Protein AF-A0A5P1EZ56-F1 (afdb_monomer)

Structure (mmCIF, N/CA/C/O backbone):
data_AF-A0A5P1EZ56-F1
#
_entry.id   AF-A0A5P1EZ56-F1
#
loop_
_atom_site.group_PDB
_atom_site.id
_atom_site.type_symbol
_atom_site.label_atom_id
_atom_site.label_alt_id
_atom_site.label_comp_id
_atom_site.label_asym_id
_atom_site.label_entity_id
_atom_site.label_seq_id
_atom_site.pdbx_PDB_ins_code
_atom_site.Cartn_x
_atom_site.Cartn_y
_atom_site.Cartn_z
_atom_site.occupancy
_atom_site.B_iso_or_equiv
_atom_site.auth_seq_id
_atom_site.auth_comp_id
_atom_site.auth_asym_id
_atom_site.auth_atom_id
_atom_site.pdbx_PDB_model_num
ATOM 1 N N . MET A 1 1 ? 15.281 -6.546 -16.137 1.00 61.88 1 MET A N 1
ATOM 2 C CA . MET A 1 1 ? 14.677 -5.210 -15.957 1.00 61.88 1 MET A CA 1
ATOM 3 C C . MET A 1 1 ? 15.746 -4.197 -16.321 1.00 61.88 1 MET A C 1
ATOM 5 O O . MET A 1 1 ? 16.873 -4.391 -15.889 1.00 61.88 1 MET A O 1
ATOM 9 N N . ASP A 1 2 ? 15.431 -3.229 -17.175 1.00 87.75 2 ASP A N 1
ATOM 10 C CA . ASP A 1 2 ? 16.384 -2.211 -17.635 1.00 87.75 2 ASP A CA 1
ATOM 11 C C . ASP A 1 2 ? 16.587 -1.111 -16.574 1.00 87.75 2 ASP A C 1
ATOM 13 O O . ASP A 1 2 ? 15.690 -0.876 -15.758 1.00 87.75 2 ASP A O 1
ATOM 17 N N . ALA A 1 3 ? 17.753 -0.459 -16.567 1.00 89.81 3 ALA A N 1
ATOM 18 C CA . ALA A 1 3 ? 18.124 0.535 -15.558 1.00 89.81 3 ALA A CA 1
ATOM 19 C C . ALA A 1 3 ? 17.221 1.779 -15.608 1.00 89.81 3 ALA A C 1
ATOM 21 O O . ALA A 1 3 ? 16.777 2.252 -14.561 1.00 89.81 3 ALA A O 1
ATOM 22 N N 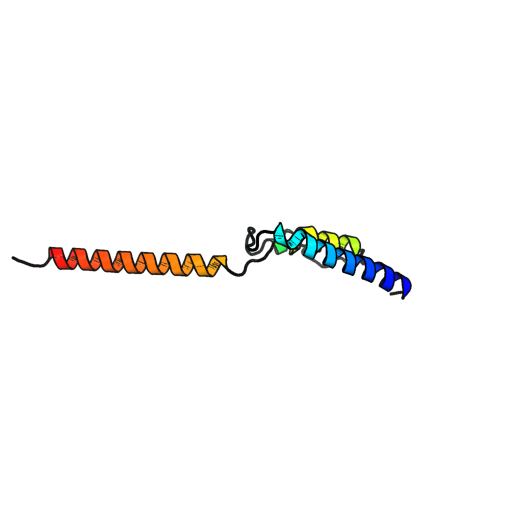. GLU A 1 4 ? 16.865 2.255 -16.805 1.00 91.31 4 GLU A N 1
ATOM 23 C CA . GLU A 1 4 ? 15.943 3.390 -16.954 1.00 91.31 4 GLU A CA 1
ATOM 24 C C . GLU A 1 4 ? 14.533 3.032 -16.477 1.00 91.31 4 GLU A C 1
ATOM 26 O O . GLU A 1 4 ? 13.921 3.779 -15.717 1.00 91.31 4 GLU A O 1
ATOM 31 N N . LYS A 1 5 ? 14.053 1.827 -16.807 1.00 87.06 5 LYS A N 1
ATOM 32 C CA . LYS A 1 5 ? 12.741 1.346 -16.349 1.00 87.06 5 LYS A CA 1
ATOM 33 C C . LYS A 1 5 ? 12.678 1.181 -14.829 1.00 87.06 5 LYS A C 1
ATOM 35 O O . LYS A 1 5 ? 11.638 1.419 -14.221 1.00 87.06 5 LYS A O 1
ATOM 40 N N . LEU A 1 6 ? 13.786 0.786 -14.198 1.00 89.19 6 LEU A N 1
ATOM 41 C CA . LEU A 1 6 ? 13.899 0.769 -12.740 1.00 89.19 6 LEU A CA 1
ATOM 42 C C . LEU A 1 6 ? 13.835 2.187 -12.170 1.00 89.19 6 LEU A C 1
ATOM 44 O O . LEU A 1 6 ? 13.129 2.401 -11.188 1.00 89.19 6 LEU A O 1
ATOM 48 N N . ARG A 1 7 ? 14.529 3.148 -12.787 1.00 92.12 7 ARG A N 1
ATOM 49 C CA . ARG A 1 7 ? 14.539 4.548 -12.349 1.00 92.12 7 ARG A CA 1
ATOM 50 C C . ARG A 1 7 ? 13.142 5.165 -12.405 1.00 92.12 7 ARG A C 1
ATOM 52 O O . ARG A 1 7 ? 12.690 5.724 -11.411 1.00 92.12 7 ARG A O 1
ATOM 59 N N . GLU A 1 8 ? 12.426 4.986 -13.512 1.00 91.38 8 GLU A N 1
ATOM 60 C CA . GLU A 1 8 ? 11.032 5.432 -13.661 1.00 91.38 8 GLU A CA 1
ATOM 61 C C . GLU A 1 8 ? 10.112 4.823 -12.593 1.00 91.38 8 GLU A C 1
ATOM 63 O O . GLU A 1 8 ? 9.339 5.526 -11.941 1.00 91.38 8 GLU A O 1
ATOM 68 N N . ASN A 1 9 ? 10.223 3.513 -12.378 1.00 91.12 9 ASN A N 1
ATOM 69 C CA . ASN A 1 9 ? 9.436 2.792 -11.384 1.00 91.12 9 ASN A CA 1
ATOM 70 C C . ASN A 1 9 ? 9.752 3.229 -9.945 1.00 91.12 9 ASN A C 1
ATOM 72 O O . ASN A 1 9 ? 8.847 3.338 -9.118 1.00 91.12 9 ASN A O 1
ATOM 76 N N . ALA A 1 10 ? 11.022 3.502 -9.646 1.00 90.69 10 ALA A N 1
ATOM 77 C CA . ALA A 1 10 ? 11.455 3.981 -8.340 1.00 90.69 10 ALA A CA 1
ATOM 78 C C . ALA A 1 10 ? 10.901 5.378 -8.043 1.00 90.69 10 ALA A C 1
ATOM 80 O O . ALA A 1 10 ? 10.414 5.605 -6.939 1.00 90.69 10 ALA A O 1
ATOM 81 N N . HIS A 1 11 ? 10.900 6.284 -9.027 1.00 93.62 11 HIS A N 1
ATOM 82 C CA . HIS A 1 11 ? 10.274 7.600 -8.876 1.00 93.62 11 HIS A CA 1
ATOM 83 C C . HIS A 1 11 ? 8.786 7.475 -8.531 1.00 93.62 11 HIS A C 1
ATOM 85 O O . HIS A 1 11 ? 8.355 8.021 -7.519 1.00 93.62 11 HIS A O 1
ATOM 91 N N . LYS A 1 12 ? 8.034 6.645 -9.270 1.00 90.62 12 LYS A N 1
ATOM 92 C CA . LYS A 1 12 ? 6.612 6.384 -8.978 1.00 90.62 12 LYS A CA 1
ATOM 93 C C . LYS A 1 12 ? 6.380 5.825 -7.568 1.00 90.62 12 LYS A C 1
ATOM 95 O O . LYS A 1 12 ? 5.401 6.182 -6.920 1.00 90.62 12 LYS A O 1
ATOM 100 N N . MET A 1 13 ? 7.266 4.949 -7.091 1.00 90.81 13 MET A N 1
ATOM 101 C CA . MET A 1 13 ? 7.182 4.388 -5.739 1.00 90.81 13 MET A CA 1
ATOM 102 C C . MET A 1 13 ? 7.441 5.448 -4.661 1.00 90.81 13 MET A C 1
ATOM 104 O O . MET A 1 13 ? 6.740 5.489 -3.653 1.00 90.81 13 MET A O 1
ATOM 108 N N . VAL A 1 14 ? 8.437 6.314 -4.864 1.00 93.75 14 VAL A N 1
ATOM 109 C CA . VAL A 1 14 ? 8.747 7.400 -3.924 1.00 93.75 14 VAL A CA 1
ATOM 110 C C . VAL A 1 14 ? 7.598 8.405 -3.858 1.00 93.75 14 VAL A C 1
ATOM 112 O O . VAL A 1 14 ? 7.197 8.775 -2.754 1.00 93.75 14 VAL A O 1
ATOM 115 N N . ASP A 1 15 ? 7.024 8.779 -5.004 1.00 92.06 15 ASP A N 1
ATOM 116 C CA . ASP A 1 15 ? 5.859 9.670 -5.069 1.00 92.06 15 ASP A CA 1
ATOM 117 C C . ASP A 1 15 ? 4.662 9.068 -4.317 1.00 92.06 15 ASP A C 1
ATOM 119 O O . ASP A 1 15 ? 4.036 9.732 -3.493 1.00 92.06 15 ASP A O 1
ATOM 123 N N . PHE A 1 16 ? 4.407 7.770 -4.509 1.00 90.56 16 PHE A N 1
ATOM 124 C CA . PHE A 1 16 ? 3.360 7.047 -3.789 1.00 90.56 16 PHE A CA 1
ATOM 125 C C . PHE A 1 16 ? 3.550 7.084 -2.264 1.00 90.56 16 PHE A C 1
ATOM 127 O O . PHE A 1 16 ? 2.595 7.331 -1.524 1.00 90.56 16 PHE A O 1
ATOM 134 N N . ILE A 1 17 ? 4.776 6.868 -1.781 1.00 89.69 17 ILE A N 1
ATOM 135 C CA . ILE A 1 17 ? 5.087 6.926 -0.348 1.00 89.69 17 ILE A CA 1
ATOM 136 C C . ILE A 1 17 ? 4.870 8.347 0.187 1.00 89.69 17 ILE A C 1
ATOM 138 O O . ILE A 1 17 ? 4.265 8.518 1.247 1.00 89.69 17 ILE A O 1
ATOM 142 N N . ALA A 1 18 ? 5.329 9.368 -0.541 1.00 92.69 18 ALA A N 1
ATOM 143 C CA . ALA A 1 18 ? 5.150 10.764 -0.152 1.00 92.69 18 ALA A CA 1
ATOM 144 C C . ALA A 1 18 ? 3.660 11.143 -0.046 1.00 92.69 18 ALA A C 1
ATOM 146 O O . ALA A 1 18 ? 3.244 11.742 0.950 1.00 92.69 18 ALA A O 1
ATOM 147 N N . ASP A 1 19 ? 2.845 10.733 -1.020 1.00 89.19 19 ASP A N 1
ATOM 148 C CA . ASP A 1 19 ? 1.398 10.965 -1.023 1.00 89.19 19 ASP A CA 1
ATOM 149 C C . ASP A 1 19 ? 0.681 10.221 0.113 1.00 89.19 19 ASP A C 1
ATOM 151 O O . ASP A 1 19 ? -0.231 10.770 0.745 1.00 89.19 19 ASP A O 1
ATOM 155 N N . TYR A 1 20 ? 1.115 8.998 0.430 1.00 85.94 20 TYR A N 1
ATOM 156 C CA . TYR A 1 20 ? 0.604 8.246 1.576 1.00 85.94 20 TYR A CA 1
ATOM 157 C C . TYR A 1 20 ? 0.868 8.983 2.895 1.00 85.94 20 TYR A C 1
ATOM 159 O O . TYR A 1 20 ? -0.058 9.186 3.677 1.00 85.94 20 TYR A O 1
ATOM 167 N N . TYR A 1 21 ? 2.094 9.469 3.122 1.00 86.75 21 TYR A N 1
ATOM 168 C CA . TYR A 1 21 ? 2.413 10.248 4.325 1.00 86.75 21 TYR A CA 1
ATOM 169 C C . TYR A 1 21 ? 1.635 11.563 4.403 1.00 86.75 21 TYR A C 1
ATOM 171 O O . TYR A 1 21 ? 1.211 11.960 5.486 1.00 86.75 21 TYR A O 1
ATOM 179 N N . LYS A 1 22 ? 1.397 12.222 3.265 1.00 88.00 22 LYS A N 1
ATOM 180 C CA . LYS A 1 22 ? 0.611 13.461 3.207 1.00 88.00 22 LYS A CA 1
ATOM 181 C C . LYS A 1 22 ? -0.862 13.247 3.567 1.00 88.00 22 LYS A C 1
ATOM 183 O O . LYS A 1 22 ? -1.483 14.127 4.153 1.00 88.00 22 LYS A O 1
ATOM 188 N N . SER A 1 23 ? -1.423 12.096 3.206 1.00 81.75 23 SER A N 1
ATOM 189 C CA . SER A 1 23 ? -2.824 11.742 3.470 1.00 81.75 23 SER A CA 1
ATOM 190 C C . SER A 1 23 ? -3.013 10.911 4.743 1.00 81.75 23 SER A C 1
ATOM 192 O O . SER A 1 23 ? -4.145 10.576 5.089 1.00 81.75 23 SER A O 1
ATOM 194 N N . LEU A 1 24 ? -1.938 10.637 5.487 1.00 80.19 24 LEU A N 1
ATOM 195 C CA . LEU A 1 24 ? -1.933 9.749 6.649 1.00 80.19 24 LEU A CA 1
ATOM 196 C C . LEU A 1 24 ? -2.908 10.192 7.751 1.00 80.19 24 LEU A C 1
ATOM 198 O O . LEU A 1 24 ? -3.538 9.353 8.383 1.00 80.19 24 LEU A O 1
ATOM 202 N N . GLU A 1 25 ? -3.087 11.503 7.933 1.00 76.25 25 GLU A N 1
ATOM 203 C CA . GLU A 1 25 ? -4.022 12.074 8.916 1.00 76.25 25 GLU A CA 1
ATOM 204 C C . GLU A 1 25 ? -5.501 11.877 8.549 1.00 76.25 25 GLU A C 1
ATOM 206 O O . GLU A 1 25 ? -6.364 11.892 9.426 1.00 76.25 25 GLU A O 1
ATOM 211 N N . SER A 1 26 ? -5.809 11.694 7.261 1.00 79.19 26 SER A N 1
ATOM 212 C CA . SER A 1 26 ? -7.182 11.467 6.792 1.00 79.19 26 SER A CA 1
ATOM 213 C C . SER A 1 26 ? -7.645 10.022 6.953 1.00 79.19 26 SER A C 1
ATOM 215 O O . SER A 1 26 ? -8.850 9.761 6.959 1.00 79.19 26 SER A O 1
ATOM 217 N N . TYR A 1 27 ? -6.708 9.081 7.096 1.00 74.06 27 TYR A N 1
ATOM 218 C CA . TYR A 1 27 ? -7.051 7.680 7.274 1.00 74.06 27 TYR A CA 1
ATOM 219 C C . TYR A 1 27 ? -7.401 7.402 8.734 1.00 74.06 27 TYR A C 1
ATOM 221 O O . TYR A 1 27 ? -6.703 7.851 9.6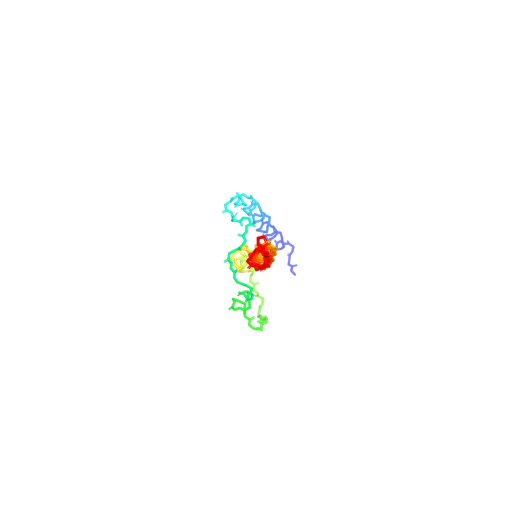49 1.00 74.06 27 TYR A O 1
ATOM 229 N N . PRO A 1 28 ? -8.476 6.639 8.992 1.00 71.44 28 PRO A N 1
ATOM 230 C CA . PRO A 1 28 ? -8.768 6.218 10.343 1.00 71.44 28 PRO A CA 1
ATOM 231 C C . PRO A 1 28 ? -7.611 5.342 10.832 1.00 71.44 28 PRO A C 1
ATOM 233 O O . PRO A 1 28 ? -7.251 4.349 10.207 1.00 71.44 28 PRO A O 1
ATOM 236 N N . VAL A 1 29 ? -7.052 5.688 11.992 1.00 69.75 29 VAL A N 1
ATOM 237 C CA . VAL A 1 29 ? -5.991 4.898 12.648 1.00 69.75 29 VAL A CA 1
ATOM 238 C C . VAL A 1 29 ? -6.447 3.449 12.896 1.00 69.75 29 VAL A C 1
ATOM 240 O O . VAL A 1 29 ? -5.636 2.531 12.999 1.00 69.75 29 VAL A O 1
ATOM 243 N N . LEU A 1 30 ? -7.766 3.247 12.992 1.00 61.00 30 LEU A N 1
ATOM 244 C CA . LEU A 1 30 ? -8.421 1.959 13.171 1.00 61.00 30 LEU A CA 1
ATOM 245 C C . LEU A 1 30 ? -9.084 1.527 11.866 1.00 61.00 30 LEU A C 1
ATOM 247 O O . LEU A 1 30 ? -9.915 2.251 11.318 1.00 61.00 30 LEU A O 1
ATOM 251 N N . SER A 1 31 ? -8.788 0.315 11.418 1.00 63.47 31 SER A N 1
ATOM 252 C CA . SER A 1 31 ? -9.468 -0.254 10.261 1.00 63.47 31 SER A CA 1
ATOM 253 C C . SER A 1 31 ? -10.882 -0.748 10.545 1.00 63.47 31 SER A C 1
ATOM 255 O O . SER A 1 31 ? -11.214 -1.127 11.671 1.00 63.47 31 SER A O 1
A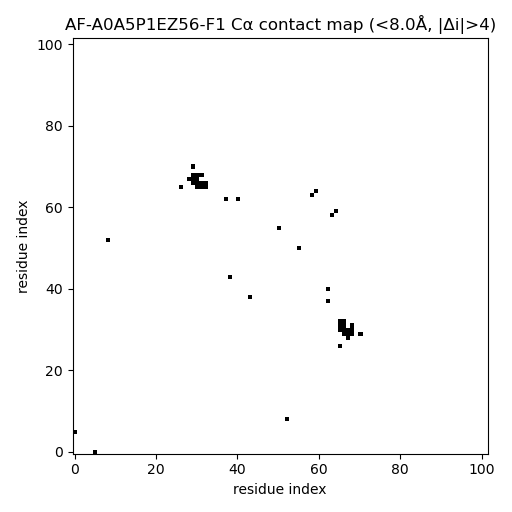TOM 257 N N . GLN A 1 32 ? -11.711 -0.727 9.497 1.00 67.69 32 GLN A N 1
ATOM 258 C CA . GLN A 1 32 ? -13.164 -0.889 9.544 1.00 67.69 32 GLN A CA 1
ATOM 259 C C . GLN A 1 32 ? -13.735 -2.095 8.773 1.00 67.69 32 GLN A C 1
ATOM 261 O O . GLN A 1 32 ? -14.948 -2.295 8.768 1.00 67.69 32 GLN A O 1
ATOM 266 N N . VAL A 1 33 ? -12.924 -2.900 8.103 1.00 68.81 33 VAL A N 1
ATOM 267 C CA . VAL A 1 33 ? -13.354 -4.054 7.278 1.00 68.81 33 VAL A CA 1
ATOM 268 C C . VAL A 1 33 ? -13.295 -5.390 8.059 1.00 68.81 33 VAL A C 1
ATOM 270 O O . VAL A 1 33 ? -13.134 -5.427 9.280 1.00 68.81 33 VAL A O 1
ATOM 273 N N . LYS A 1 34 ? -13.591 -6.521 7.409 1.00 70.75 34 LYS A N 1
ATOM 274 C CA . LYS A 1 34 ? -13.778 -7.822 8.076 1.00 70.75 34 LYS A CA 1
ATOM 275 C C . LYS A 1 34 ? -12.566 -8.745 7.908 1.00 70.75 34 LYS A C 1
ATOM 277 O O . LYS A 1 34 ? -11.960 -8.756 6.839 1.00 70.75 34 LYS A O 1
ATOM 282 N N . PRO A 1 35 ? -12.252 -9.604 8.896 1.00 73.50 35 PRO A N 1
ATOM 283 C CA . PRO A 1 35 ? -11.258 -10.660 8.720 1.00 73.50 35 PRO A CA 1
ATOM 284 C C . PRO A 1 35 ? -11.580 -11.524 7.493 1.00 73.50 35 PRO A C 1
ATOM 286 O O . PRO A 1 35 ? -12.699 -12.015 7.363 1.00 73.50 35 PRO A O 1
ATOM 289 N N . GLY A 1 36 ? -10.600 -11.708 6.606 1.00 77.31 36 GLY A N 1
ATOM 290 C CA . GLY A 1 36 ? -10.758 -12.489 5.374 1.00 77.31 36 GLY A CA 1
ATOM 291 C C . GLY A 1 36 ? -11.157 -11.692 4.127 1.00 77.31 36 GLY A C 1
ATOM 292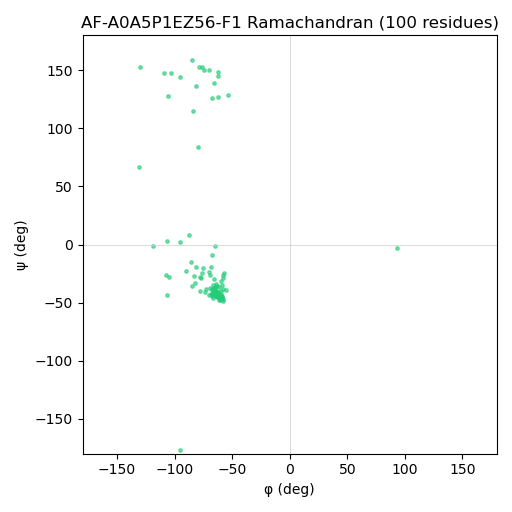 O O . GLY A 1 36 ? -11.172 -12.282 3.052 1.00 77.31 36 GLY A O 1
ATOM 293 N N . TYR A 1 37 ? -11.395 -10.379 4.227 1.00 80.94 37 TYR A N 1
ATOM 294 C CA . TYR A 1 37 ? -11.809 -9.543 3.088 1.00 80.94 37 TYR A CA 1
ATOM 295 C C . TYR A 1 37 ? -10.853 -9.605 1.879 1.00 80.94 37 TYR A C 1
ATOM 297 O O . TYR A 1 37 ? -11.306 -9.683 0.741 1.00 80.94 37 TYR A O 1
ATOM 305 N N . LEU A 1 38 ? -9.531 -9.643 2.108 1.00 82.31 38 LEU A N 1
ATOM 306 C CA . LEU A 1 38 ? -8.543 -9.727 1.023 1.00 82.31 38 LEU A CA 1
ATOM 307 C C . LEU A 1 38 ? -8.716 -10.982 0.175 1.00 82.31 38 LEU A C 1
ATOM 309 O O . LEU A 1 38 ? -8.436 -10.957 -1.016 1.00 82.31 38 LEU A O 1
ATOM 313 N N . ARG A 1 39 ? -9.184 -12.083 0.772 1.00 82.50 39 ARG A N 1
ATOM 314 C CA . ARG A 1 39 ? -9.353 -13.354 0.063 1.00 82.50 39 ARG A CA 1
ATOM 315 C C . ARG A 1 39 ? -10.487 -13.301 -0.960 1.00 82.50 39 ARG A C 1
ATOM 317 O O . ARG A 1 39 ? -10.453 -14.063 -1.916 1.00 82.50 39 ARG A O 1
ATOM 324 N N . GLU A 1 40 ? -11.472 -12.434 -0.746 1.00 81.31 40 GLU A N 1
ATOM 325 C CA . GLU A 1 40 ? -12.570 -12.201 -1.689 1.00 81.31 40 GLU A CA 1
ATOM 326 C C . GLU A 1 40 ? -12.168 -11.215 -2.800 1.00 81.31 40 GLU A C 1
ATOM 328 O O . GLU A 1 40 ? -12.706 -11.281 -3.900 1.00 81.31 40 GLU A O 1
ATOM 333 N N . LEU A 1 41 ? -11.213 -10.317 -2.523 1.00 82.44 41 LEU A N 1
ATOM 334 C CA . LEU A 1 41 ? -10.751 -9.275 -3.452 1.00 82.44 41 LEU A CA 1
ATOM 335 C C . LEU A 1 41 ? -9.578 -9.703 -4.344 1.00 82.44 41 LEU A C 1
ATOM 337 O O . LEU A 1 41 ? -9.337 -9.084 -5.383 1.00 82.44 41 LEU A O 1
ATOM 341 N N . LEU A 1 42 ? -8.810 -10.705 -3.918 1.00 84.31 42 LEU A N 1
ATOM 342 C CA . LEU A 1 42 ? -7.660 -11.215 -4.655 1.00 84.31 42 LEU A CA 1
ATOM 343 C C . LEU A 1 42 ? -8.049 -12.427 -5.513 1.00 84.31 42 LEU A C 1
ATOM 345 O O . LEU A 1 42 ? -8.856 -13.254 -5.081 1.00 84.31 42 LEU A O 1
ATOM 349 N N . PRO A 1 43 ? -7.455 -12.572 -6.711 1.00 84.75 43 PRO A N 1
ATOM 350 C CA . PRO A 1 43 ? -7.664 -13.752 -7.537 1.00 84.75 43 PRO A CA 1
ATOM 351 C C . PRO A 1 43 ? -7.168 -15.019 -6.822 1.00 84.75 43 PRO A C 1
ATOM 353 O O . PRO A 1 43 ? -6.208 -15.000 -6.052 1.00 84.75 43 PRO A O 1
ATOM 356 N N . HIS A 1 44 ? -7.829 -16.150 -7.086 1.00 82.69 44 HIS A N 1
ATOM 357 C CA . HIS A 1 44 ? -7.500 -17.436 -6.457 1.00 82.69 44 HIS A CA 1
ATOM 358 C C . HIS A 1 44 ? -6.152 -18.022 -6.900 1.00 82.69 44 HIS A C 1
ATOM 360 O O . HIS A 1 44 ? -5.603 -18.879 -6.207 1.00 82.69 44 HIS A O 1
ATOM 366 N N . SER A 1 45 ? -5.629 -17.570 -8.035 1.00 85.81 45 SER A N 1
ATOM 367 C CA . SER A 1 45 ? -4.341 -17.968 -8.592 1.00 85.81 45 SER A CA 1
ATOM 368 C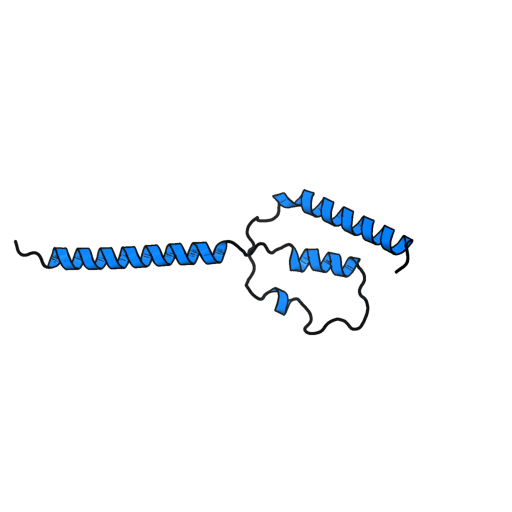 C . SER A 1 45 ? -3.528 -16.732 -8.956 1.00 85.81 45 SER A C 1
ATOM 370 O O . SER A 1 45 ? -4.087 -15.678 -9.260 1.00 85.81 45 SER A O 1
ATOM 372 N N . ALA A 1 46 ? -2.203 -16.871 -8.930 1.00 85.19 46 ALA A N 1
A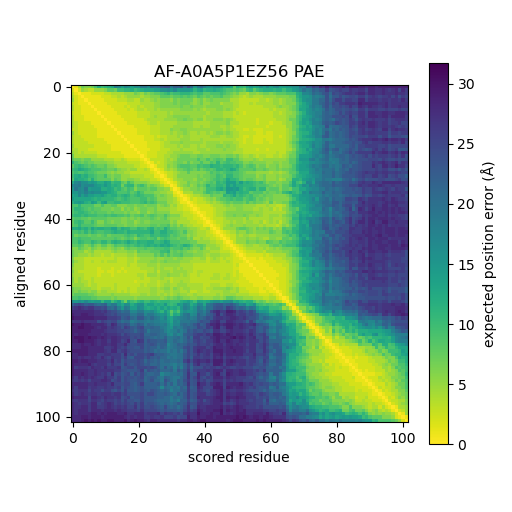TOM 373 C CA . ALA A 1 46 ? -1.315 -15.833 -9.431 1.00 85.19 46 ALA A CA 1
ATOM 374 C C . ALA A 1 46 ? -1.556 -15.611 -10.939 1.00 85.19 46 ALA A C 1
ATOM 376 O O . ALA A 1 46 ? -1.862 -16.579 -11.642 1.00 85.19 46 ALA A O 1
ATOM 377 N N . PRO A 1 47 ? -1.438 -14.370 -11.434 1.00 85.88 47 PRO A N 1
ATOM 378 C CA . PRO A 1 47 ? -1.531 -14.092 -12.860 1.00 85.88 47 PRO A CA 1
ATOM 379 C C . PRO A 1 47 ? -0.360 -14.733 -13.619 1.00 85.88 47 PRO A C 1
ATOM 381 O O . PRO A 1 47 ? 0.785 -14.696 -13.168 1.00 85.88 47 PRO A O 1
ATOM 384 N N . ASP A 1 48 ? -0.649 -15.305 -14.791 1.00 85.12 48 ASP A N 1
ATOM 385 C CA . ASP A 1 48 ? 0.356 -15.943 -15.659 1.00 85.12 48 ASP A CA 1
ATOM 386 C C . ASP A 1 48 ? 1.223 -14.924 -16.417 1.00 85.12 48 ASP A C 1
ATOM 388 O O . ASP A 1 48 ? 2.312 -15.242 -16.900 1.00 85.12 48 ASP A O 1
ATOM 392 N N . LEU A 1 49 ? 0.728 -13.690 -16.544 1.00 85.69 49 LEU A N 1
ATOM 393 C CA . LEU A 1 49 ? 1.385 -12.599 -17.253 1.00 85.69 49 LEU A CA 1
ATOM 394 C C . LEU A 1 49 ? 1.889 -11.535 -16.273 1.00 85.69 49 LEU A C 1
ATOM 396 O O . LEU A 1 49 ? 1.255 -11.288 -15.247 1.00 85.69 49 LEU A O 1
ATOM 400 N N . PRO A 1 50 ? 3.011 -10.871 -16.595 1.00 83.19 50 PRO A N 1
ATOM 401 C CA . PRO A 1 50 ? 3.513 -9.776 -15.785 1.00 83.19 50 PRO A CA 1
ATOM 402 C C . PRO A 1 50 ? 2.568 -8.571 -15.864 1.00 83.19 50 PRO A C 1
ATOM 404 O O . PRO A 1 50 ? 2.279 -8.066 -16.949 1.00 83.19 50 PRO A O 1
ATOM 407 N N . GLU A 1 51 ? 2.141 -8.089 -14.703 1.00 84.19 51 GLU A N 1
ATOM 408 C CA . GLU A 1 51 ? 1.35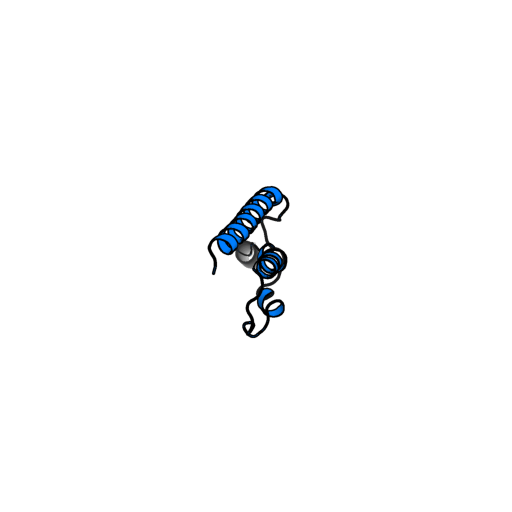8 -6.861 -14.562 1.00 84.19 51 GLU A CA 1
ATOM 409 C C . GLU A 1 51 ? 2.269 -5.629 -14.501 1.00 84.19 51 GLU A C 1
ATOM 411 O O . GLU A 1 51 ? 3.470 -5.717 -14.206 1.00 84.19 51 GLU A O 1
ATOM 416 N N . SER A 1 52 ? 1.714 -4.454 -14.808 1.00 87.69 52 SER A N 1
ATOM 417 C CA . SER A 1 52 ? 2.477 -3.219 -14.677 1.00 87.69 52 SER A CA 1
ATOM 418 C C . SER A 1 52 ? 2.620 -2.842 -13.200 1.00 87.69 52 SER A C 1
ATOM 420 O O . SER A 1 52 ? 1.743 -3.104 -12.380 1.00 87.69 52 SER A O 1
ATOM 422 N N . LEU A 1 53 ? 3.716 -2.163 -12.844 1.00 86.81 53 LEU A N 1
ATOM 423 C CA . LEU A 1 53 ? 3.889 -1.650 -11.478 1.00 86.81 53 LEU A CA 1
ATOM 424 C C . LEU A 1 53 ? 2.742 -0.710 -11.074 1.00 86.81 53 LEU A C 1
ATOM 426 O O . LEU A 1 53 ? 2.424 -0.591 -9.898 1.00 86.81 53 LEU A O 1
ATOM 430 N N . GLN A 1 54 ? 2.140 -0.031 -12.047 1.00 87.19 54 GLN A N 1
ATOM 431 C CA . GLN A 1 54 ? 1.081 0.935 -11.808 1.00 87.19 54 GLN A CA 1
ATOM 432 C C . GLN A 1 54 ? -0.203 0.241 -11.345 1.00 87.19 54 GLN A C 1
ATOM 434 O O . GLN A 1 54 ? -0.763 0.654 -10.334 1.00 87.19 54 GLN A O 1
ATOM 439 N N . ASP A 1 55 ? -0.564 -0.872 -11.987 1.00 88.62 55 ASP A N 1
ATOM 440 C CA . ASP A 1 55 ? -1.715 -1.697 -11.599 1.00 88.62 55 ASP A CA 1
ATOM 441 C C . ASP A 1 55 ? -1.526 -2.271 -10.185 1.00 88.62 55 ASP A C 1
ATOM 443 O O . ASP A 1 55 ? -2.434 -2.228 -9.358 1.00 88.62 55 ASP A O 1
ATOM 447 N N . VAL A 1 56 ? -0.305 -2.712 -9.859 1.00 88.44 56 VAL A N 1
ATOM 448 C CA . VAL A 1 56 ? 0.034 -3.209 -8.516 1.00 88.44 56 VAL A CA 1
ATOM 449 C C . VAL A 1 56 ? -0.074 -2.102 -7.461 1.00 88.44 56 VAL A C 1
ATOM 451 O O . VAL A 1 56 ? -0.604 -2.330 -6.375 1.00 88.44 56 VAL A O 1
ATOM 454 N N . LEU A 1 57 ? 0.415 -0.892 -7.752 1.00 88.62 57 LEU A N 1
ATOM 455 C CA . LEU A 1 57 ? 0.303 0.250 -6.837 1.00 88.62 57 LEU A CA 1
ATOM 456 C C . LEU A 1 57 ? -1.157 0.679 -6.631 1.00 88.62 57 LEU A C 1
ATOM 458 O O . LEU A 1 57 ? -1.533 1.051 -5.518 1.00 88.62 57 LEU A O 1
ATOM 462 N N . ASP A 1 58 ? -1.985 0.602 -7.671 1.00 87.44 58 ASP A N 1
ATOM 463 C CA . ASP A 1 58 ? -3.424 0.858 -7.578 1.00 87.44 58 ASP A CA 1
ATOM 464 C C . ASP A 1 58 ? -4.140 -0.188 -6.723 1.00 87.44 58 ASP A C 1
ATOM 466 O O . ASP A 1 58 ? -4.947 0.166 -5.858 1.00 87.44 58 ASP A O 1
ATOM 470 N N . ASP A 1 59 ? -3.770 -1.456 -6.865 1.00 87.50 59 ASP A N 1
ATOM 471 C CA . ASP A 1 59 ? -4.269 -2.530 -6.015 1.00 87.50 59 ASP A CA 1
ATOM 472 C C . ASP A 1 59 ? -3.873 -2.339 -4.546 1.00 87.50 59 ASP A C 1
ATOM 474 O O . ASP A 1 59 ? -4.705 -2.514 -3.653 1.00 87.50 59 ASP A O 1
ATOM 478 N N . ILE A 1 60 ? -2.639 -1.905 -4.270 1.00 86.19 60 ILE A N 1
ATOM 479 C CA . ILE A 1 60 ? -2.196 -1.567 -2.909 1.00 86.19 60 ILE A CA 1
ATOM 480 C C . ILE A 1 60 ? -3.059 -0.432 -2.340 1.00 86.19 60 ILE A C 1
ATOM 482 O O . ILE A 1 60 ? -3.541 -0.535 -1.206 1.00 86.19 60 ILE A O 1
ATOM 486 N N . ARG A 1 61 ? -3.306 0.623 -3.129 1.00 83.62 61 ARG A N 1
ATOM 487 C CA . ARG A 1 61 ? -4.148 1.761 -2.728 1.00 83.62 61 ARG A CA 1
ATOM 488 C C . ARG A 1 61 ? -5.565 1.349 -2.364 1.00 83.62 61 ARG A C 1
ATOM 490 O O . ARG A 1 61 ? -6.091 1.811 -1.357 1.00 83.62 61 ARG A O 1
ATOM 497 N N . GLN A 1 62 ? -6.180 0.505 -3.184 1.00 82.06 62 GLN A N 1
ATOM 498 C CA . GLN A 1 62 ? -7.591 0.161 -3.040 1.00 82.06 62 GLN A CA 1
ATOM 499 C C . GLN A 1 62 ? -7.831 -0.975 -2.042 1.00 82.06 62 GLN A C 1
ATOM 501 O O . GLN A 1 62 ? -8.841 -0.961 -1.339 1.00 82.06 62 GLN A O 1
ATOM 506 N N . LYS A 1 63 ? -6.926 -1.959 -1.982 1.00 81.56 63 LYS A N 1
ATOM 507 C CA . LYS A 1 63 ? -7.140 -3.214 -1.246 1.00 81.56 63 LYS A CA 1
ATOM 508 C C . LYS A 1 63 ? -6.362 -3.293 0.072 1.00 81.56 63 LYS A C 1
ATOM 510 O O . LYS A 1 63 ? -6.818 -3.995 0.965 1.00 81.56 63 LYS A O 1
ATOM 515 N N . ILE A 1 64 ? -5.209 -2.622 0.215 1.00 78.75 64 ILE A N 1
ATOM 516 C CA . ILE A 1 64 ? -4.305 -2.799 1.377 1.00 78.75 64 ILE A CA 1
ATOM 517 C C . ILE A 1 64 ? -4.336 -1.614 2.351 1.00 78.75 64 ILE A C 1
ATOM 519 O O . ILE A 1 64 ? -4.374 -1.816 3.563 1.00 78.75 64 ILE A O 1
ATOM 523 N N . ILE A 1 65 ? -4.324 -0.377 1.846 1.00 74.44 65 ILE A N 1
ATOM 524 C CA . ILE A 1 65 ? -4.336 0.835 2.688 1.00 74.44 65 ILE A CA 1
ATOM 525 C C . ILE A 1 65 ? -5.542 0.951 3.650 1.00 74.44 65 ILE A C 1
ATOM 527 O O . ILE A 1 65 ? -5.358 1.555 4.708 1.00 74.44 65 ILE A O 1
ATOM 531 N N . PRO A 1 66 ? -6.738 0.373 3.410 1.00 67.06 66 PRO A N 1
ATOM 532 C CA . PRO A 1 66 ? -7.849 0.532 4.354 1.00 67.06 66 PRO A CA 1
ATOM 533 C C . PRO A 1 66 ? -7.637 -0.095 5.761 1.00 67.06 66 PRO A C 1
ATOM 535 O O . PRO A 1 66 ? -8.529 0.012 6.609 1.00 67.06 66 PRO A O 1
ATOM 538 N N . ASP A 1 67 ? -6.500 -0.761 6.055 1.00 54.41 67 ASP A N 1
ATOM 539 C CA . ASP A 1 67 ? -6.506 -1.918 6.964 1.00 54.41 67 ASP A CA 1
ATOM 540 C C . ASP A 1 67 ? -5.482 -2.027 8.132 1.00 54.41 67 ASP A C 1
ATOM 542 O O . ASP A 1 67 ? -4.696 -2.964 8.223 1.00 54.41 67 ASP A O 1
ATOM 546 N N . GLY A 1 68 ? -5.568 -1.146 9.142 1.00 52.56 68 GLY A N 1
ATOM 547 C CA . GLY A 1 68 ? -5.095 -1.350 10.533 1.00 52.56 68 GLY A CA 1
ATOM 548 C C . GLY A 1 68 ? -6.013 -2.177 11.477 1.00 52.56 68 GLY A C 1
ATOM 549 O O . GLY A 1 68 ? -6.767 -1.620 12.277 1.00 52.56 68 GLY A O 1
ATOM 550 N N . TYR A 1 69 ? -5.930 -3.516 11.446 1.00 52.75 69 TYR A N 1
ATOM 551 C CA . TYR A 1 69 ? -6.791 -4.457 12.211 1.00 52.75 69 TYR A CA 1
ATOM 552 C C . TYR A 1 69 ? -6.383 -4.846 13.636 1.00 52.75 69 TYR A C 1
ATOM 554 O O . TYR A 1 69 ? -6.979 -5.759 14.208 1.00 52.75 69 TYR A O 1
ATOM 562 N N . PHE A 1 70 ? -5.373 -4.242 14.254 1.00 42.12 70 PHE A N 1
ATOM 563 C CA . PHE A 1 70 ? -4.763 -4.917 15.409 1.00 42.12 70 PHE A CA 1
ATOM 564 C C . PHE A 1 70 ? -5.446 -4.680 16.778 1.00 42.12 70 PHE A C 1
ATOM 566 O O . PHE A 1 70 ? -5.204 -5.439 17.710 1.00 42.12 70 PHE A O 1
ATOM 573 N N . CYS A 1 71 ? -6.337 -3.689 16.943 1.00 46.66 71 CYS A N 1
ATOM 574 C CA . CYS A 1 71 ? -6.766 -3.257 18.292 1.00 46.66 71 CYS A CA 1
ATOM 575 C C . CYS A 1 71 ? -8.204 -3.659 18.719 1.00 46.66 71 CYS A C 1
ATOM 577 O O . CYS A 1 71 ? -8.479 -3.835 19.908 1.00 46.66 71 CYS A O 1
ATOM 579 N N . TYR A 1 72 ? -9.144 -3.868 17.786 1.00 47.69 72 TYR A N 1
ATOM 580 C CA . TYR A 1 72 ? -10.576 -3.969 18.141 1.00 47.69 72 TYR A CA 1
ATOM 581 C C . TYR A 1 72 ? -11.023 -5.308 18.755 1.00 47.69 72 TYR A C 1
ATOM 583 O O . TYR A 1 72 ? -11.952 -5.341 19.571 1.00 47.69 72 TYR A O 1
ATOM 591 N N . LEU A 1 73 ? -10.367 -6.420 18.412 1.00 49.22 73 LEU A N 1
ATOM 592 C CA . LEU A 1 73 ? -10.766 -7.739 18.921 1.00 49.22 73 LEU A CA 1
ATOM 593 C C . LEU A 1 73 ? -10.342 -7.969 20.381 1.00 49.22 73 LEU A C 1
ATOM 595 O O . LEU A 1 73 ? -11.012 -8.712 21.094 1.00 49.22 73 LEU A O 1
ATOM 599 N N . PHE A 1 74 ? -9.307 -7.279 20.872 1.00 45.09 74 PHE A N 1
ATOM 600 C CA . PHE A 1 74 ? -8.877 -7.405 22.270 1.00 45.09 74 PHE A CA 1
ATOM 601 C C . PHE A 1 74 ? -9.712 -6.536 23.232 1.00 45.09 74 PHE A C 1
ATOM 603 O O . PHE A 1 74 ? -9.991 -6.932 24.369 1.00 45.09 74 PHE A O 1
ATOM 610 N N . TRP A 1 75 ? -10.186 -5.371 22.777 1.00 43.66 75 TRP A N 1
ATOM 611 C CA . TRP A 1 75 ? -10.936 -4.433 23.623 1.00 43.66 75 TRP A CA 1
ATOM 612 C C . TRP A 1 75 ? -12.363 -4.911 23.944 1.00 43.66 75 TRP A C 1
ATOM 614 O O . TRP A 1 75 ? -12.830 -4.800 25.078 1.00 43.66 75 TRP A O 1
ATOM 624 N N . THR A 1 76 ? -13.057 -5.530 22.983 1.00 53.69 76 THR A N 1
ATOM 625 C CA . THR A 1 76 ? -14.435 -6.013 23.210 1.00 53.69 76 THR A CA 1
ATOM 626 C C . THR A 1 76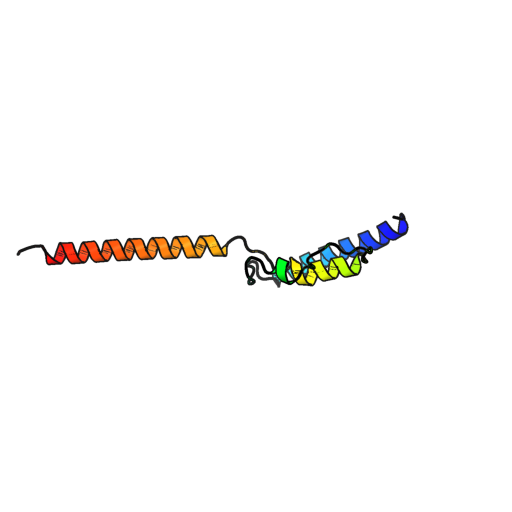 ? -14.499 -7.318 24.011 1.00 53.69 76 THR A C 1
ATOM 628 O O . THR A 1 76 ? -15.477 -7.547 24.731 1.00 53.69 76 THR A O 1
ATOM 631 N N . TRP A 1 77 ? -13.458 -8.157 23.940 1.00 50.50 77 TRP A N 1
ATOM 632 C CA . TRP A 1 77 ? -13.397 -9.423 24.678 1.00 50.50 77 TRP A CA 1
ATOM 633 C C . TRP A 1 77 ? -13.136 -9.202 26.174 1.00 50.50 77 TRP A C 1
ATOM 635 O O . TRP A 1 77 ? -13.809 -9.794 27.020 1.00 50.50 77 TRP A O 1
ATOM 645 N N . THR A 1 78 ? -12.245 -8.268 26.517 1.00 64.69 78 THR A N 1
ATOM 646 C CA . THR A 1 78 ? -11.964 -7.893 27.913 1.00 64.69 78 THR A CA 1
ATOM 647 C C . THR A 1 78 ? -13.146 -7.169 28.567 1.00 64.69 78 THR A C 1
ATOM 649 O O . THR A 1 78 ? -13.542 -7.521 29.681 1.00 64.69 78 THR A O 1
ATOM 652 N N . ALA A 1 79 ? -13.793 -6.236 27.859 1.00 67.25 79 ALA A N 1
ATOM 653 C CA . ALA A 1 79 ? -14.941 -5.496 28.388 1.00 67.25 79 ALA A CA 1
ATOM 654 C C . ALA A 1 79 ? -16.155 -6.399 28.690 1.00 67.25 79 ALA A C 1
ATOM 656 O O . ALA A 1 79 ? -16.757 -6.302 29.764 1.00 67.25 79 ALA A O 1
ATOM 657 N N . LYS A 1 80 ? -16.501 -7.332 27.786 1.00 72.19 80 LYS A N 1
ATOM 658 C CA . LYS A 1 80 ? -17.604 -8.285 28.021 1.00 72.19 80 LYS A CA 1
ATOM 659 C C . LYS A 1 80 ? -17.288 -9.283 29.135 1.00 72.19 80 LYS A C 1
ATOM 661 O O . LYS A 1 80 ? -18.180 -9.591 29.930 1.00 72.19 80 LYS A O 1
ATOM 666 N N . ALA A 1 81 ? -16.047 -9.766 29.223 1.00 72.75 81 ALA A N 1
ATOM 667 C CA . ALA A 1 81 ? -15.631 -10.682 30.283 1.00 72.75 81 ALA A CA 1
ATOM 668 C C . ALA A 1 81 ? -15.744 -10.026 31.671 1.00 72.75 81 ALA A C 1
ATOM 670 O O . ALA A 1 81 ? -16.342 -10.610 32.580 1.00 72.75 81 ALA A O 1
ATOM 671 N N . GLN A 1 82 ? -15.275 -8.780 31.811 1.00 72.00 82 GLN A N 1
ATOM 672 C CA . GLN A 1 82 ? -15.371 -8.019 33.058 1.00 72.00 82 GLN A CA 1
ATOM 673 C C . GLN A 1 82 ? -16.834 -7.754 33.452 1.00 72.00 82 GLN A C 1
ATOM 675 O O . GLN A 1 82 ? -17.213 -7.939 34.609 1.00 72.00 82 GLN A O 1
ATOM 680 N N . PHE A 1 83 ? -17.694 -7.387 32.496 1.00 77.00 83 PHE A N 1
ATOM 681 C CA . PHE A 1 83 ? -19.115 -7.137 32.761 1.00 77.00 83 PHE A CA 1
ATOM 682 C C . PHE A 1 83 ? -19.863 -8.402 33.220 1.00 77.00 83 PHE A C 1
ATOM 684 O O . PHE A 1 83 ? -20.627 -8.365 34.189 1.00 77.00 83 PHE A O 1
ATOM 691 N N . MET A 1 84 ? -19.592 -9.550 32.588 1.00 74.25 84 MET A N 1
ATOM 692 C CA . MET A 1 84 ? -20.168 -10.848 32.966 1.00 74.25 84 MET A CA 1
ATOM 693 C C . MET A 1 84 ? -19.730 -11.302 34.368 1.00 74.25 84 MET A C 1
ATOM 695 O O . MET A 1 84 ? -20.551 -11.808 35.143 1.00 74.25 84 MET A O 1
ATOM 699 N N . LEU A 1 85 ? -18.459 -11.091 34.728 1.00 75.06 85 LEU A N 1
ATOM 700 C CA . LEU A 1 85 ? -17.934 -11.368 36.070 1.00 75.06 85 LEU A CA 1
ATOM 701 C C . LEU A 1 85 ? -18.619 -10.501 37.134 1.00 75.06 85 LEU A C 1
ATOM 703 O O . LEU A 1 85 ? -19.076 -11.028 38.154 1.00 75.06 85 LEU A O 1
ATOM 707 N N . THR A 1 86 ? -18.786 -9.204 36.868 1.00 71.75 86 THR A N 1
ATOM 708 C CA . THR A 1 86 ? -19.464 -8.275 37.783 1.00 71.75 86 THR A CA 1
ATOM 709 C C . THR A 1 86 ? -20.938 -8.644 37.979 1.00 71.75 86 THR A C 1
ATOM 711 O O . THR A 1 86 ? -21.406 -8.721 39.117 1.00 71.75 86 THR A O 1
ATOM 714 N N . LEU A 1 87 ? -21.664 -8.994 36.910 1.00 78.12 87 LEU A N 1
ATOM 715 C CA . LEU A 1 87 ? -23.048 -9.492 36.986 1.00 78.12 87 LEU A CA 1
ATOM 716 C C . LEU A 1 87 ? -23.169 -10.774 37.820 1.00 78.12 87 LEU A C 1
ATOM 718 O O . LEU A 1 87 ? -24.107 -10.930 38.611 1.00 78.12 87 LEU A O 1
ATOM 722 N N . ARG A 1 88 ? -22.208 -11.696 37.685 1.00 78.69 88 ARG A N 1
ATOM 723 C CA . ARG A 1 88 ? -22.174 -12.932 38.478 1.00 78.69 88 ARG A CA 1
ATOM 724 C C . ARG A 1 88 ? -21.905 -12.648 39.957 1.00 78.69 88 ARG A C 1
ATOM 726 O O . ARG A 1 88 ? -22.521 -13.297 40.807 1.00 78.69 88 ARG A O 1
ATOM 733 N N . MET A 1 89 ? -21.040 -11.683 40.277 1.00 75.50 89 MET A N 1
ATOM 734 C CA . MET A 1 89 ? -20.793 -11.259 41.660 1.00 75.50 89 MET A CA 1
ATOM 735 C C . MET A 1 89 ? -22.013 -10.564 42.277 1.00 75.50 89 MET A C 1
ATOM 737 O O . MET A 1 89 ? -22.420 -10.932 43.380 1.00 75.50 89 MET A O 1
ATOM 741 N N . MET A 1 90 ? -22.664 -9.656 41.544 1.00 75.75 90 MET A N 1
ATOM 742 C CA . MET A 1 90 ? -23.899 -8.989 41.976 1.00 75.75 90 MET A CA 1
ATOM 743 C C . MET A 1 90 ? -25.017 -10.004 42.266 1.00 75.75 90 MET A C 1
ATOM 745 O O . MET A 1 90 ? -25.619 -9.976 43.339 1.00 75.75 90 MET A O 1
ATOM 749 N N . ARG A 1 91 ? -25.234 -10.994 41.381 1.00 71.12 91 ARG A N 1
ATOM 750 C CA . ARG A 1 91 ? -26.219 -12.073 41.614 1.00 71.12 91 ARG A CA 1
ATOM 751 C C . ARG A 1 91 ? -25.908 -12.919 42.851 1.00 71.12 91 ARG A C 1
ATOM 753 O O . ARG A 1 91 ? -26.835 -13.343 43.543 1.00 71.12 91 ARG A O 1
ATOM 760 N N . LYS A 1 92 ? -24.629 -13.189 43.140 1.00 70.81 92 LYS A N 1
ATOM 761 C CA . LYS A 1 92 ? -24.231 -13.914 44.359 1.00 70.81 92 LYS A CA 1
ATOM 762 C C . LYS A 1 92 ? -24.466 -13.079 45.620 1.00 70.81 92 LYS A C 1
ATOM 764 O O . LYS A 1 92 ? -24.899 -13.641 46.622 1.00 70.81 92 LYS A O 1
ATOM 769 N N . LYS A 1 93 ? -24.227 -11.765 45.567 1.00 71.88 93 LYS A N 1
ATOM 770 C CA . LYS A 1 93 ? -24.422 -10.852 46.702 1.00 71.88 93 LYS A CA 1
ATOM 771 C C . LYS A 1 93 ? -25.903 -10.718 47.073 1.00 71.88 93 LYS A C 1
ATOM 773 O O . LYS A 1 93 ? -26.246 -10.972 48.222 1.00 71.88 93 LYS A O 1
ATOM 778 N N . VAL A 1 94 ? -26.780 -10.523 46.082 1.00 73.44 94 VAL A N 1
ATOM 779 C CA . VAL A 1 94 ? -28.244 -10.479 46.279 1.00 73.44 94 VAL A CA 1
ATOM 780 C C . VAL A 1 94 ? -28.781 -11.786 46.877 1.00 73.44 94 VAL A C 1
ATOM 782 O O . VAL A 1 94 ? -29.590 -11.769 47.802 1.00 73.44 94 VAL A O 1
ATOM 785 N N . LYS A 1 95 ? -28.303 -12.950 46.407 1.00 67.19 95 LYS A N 1
ATOM 786 C CA . LYS A 1 95 ? -28.696 -14.247 46.992 1.00 67.19 95 LYS A CA 1
ATOM 787 C C . LYS A 1 95 ? -28.206 -14.437 48.430 1.00 67.19 95 LYS A C 1
ATOM 789 O O . LYS A 1 95 ? -28.847 -15.170 49.179 1.00 67.19 95 LYS A O 1
ATOM 794 N N . LYS A 1 96 ? -27.074 -13.830 48.801 1.00 68.56 96 LYS A N 1
ATOM 795 C CA . LYS A 1 96 ? -26.509 -13.908 50.155 1.00 68.56 96 LYS A CA 1
ATOM 796 C C . LYS A 1 96 ? -27.250 -12.986 51.126 1.00 68.56 96 LYS A C 1
ATOM 798 O O . LYS A 1 96 ? -27.514 -13.406 52.244 1.00 68.56 96 LYS A O 1
ATOM 803 N N . GLU A 1 97 ? -27.628 -11.783 50.695 1.00 65.50 97 GLU A N 1
ATOM 804 C CA . GLU A 1 97 ? -28.454 -10.861 51.493 1.00 65.50 97 GLU A CA 1
ATOM 805 C C . GLU A 1 97 ? -29.858 -11.411 51.742 1.00 65.50 97 GLU A C 1
ATOM 807 O O . GLU A 1 97 ? -30.317 -11.396 52.877 1.00 65.50 97 GLU A O 1
ATOM 812 N N . LYS A 1 98 ? -30.496 -12.024 50.737 1.00 64.12 98 LYS A N 1
ATOM 813 C CA . LYS A 1 98 ? -31.840 -12.613 50.885 1.00 64.12 98 LYS A CA 1
ATOM 814 C C . LYS A 1 98 ? -31.900 -13.846 51.810 1.00 64.12 98 LYS A C 1
ATOM 816 O O . LYS A 1 98 ? -32.984 -14.341 52.092 1.00 64.12 98 LYS A O 1
ATOM 821 N N . LYS A 1 99 ? -30.752 -14.380 52.245 1.00 65.06 99 LYS A N 1
ATOM 822 C CA . LYS A 1 99 ? -30.644 -15.548 53.139 1.00 65.06 99 LYS A CA 1
ATOM 823 C C . LYS A 1 99 ? -30.222 -15.199 54.572 1.00 65.06 99 LYS A C 1
ATOM 825 O O . LYS A 1 99 ? -30.014 -16.121 55.355 1.00 65.06 99 LYS A O 1
ATOM 830 N N . ARG A 1 100 ? -30.051 -13.919 54.919 1.00 43.88 100 ARG A N 1
ATOM 831 C CA . ARG A 1 100 ? -29.729 -13.513 56.294 1.00 43.88 100 ARG A CA 1
ATOM 832 C C . ARG A 1 100 ? -31.040 -13.425 57.100 1.00 43.88 100 ARG A C 1
ATOM 834 O O . ARG A 1 100 ? -31.871 -12.606 56.720 1.00 43.88 100 ARG A O 1
ATOM 841 N N . PRO A 1 101 ? -31.262 -14.268 58.127 1.00 60.62 101 PRO A N 1
ATOM 842 C CA . PRO A 1 101 ? -32.367 -14.062 59.061 1.00 60.62 101 PRO A CA 1
ATOM 843 C C . PRO A 1 101 ? -32.076 -12.834 59.939 1.00 60.62 101 PRO A C 1
ATOM 845 O O . PRO A 1 101 ? -30.902 -12.511 60.145 1.00 60.62 101 PRO A O 1
ATOM 848 N N . GLU A 1 102 ? -33.137 -12.145 60.368 1.00 58.56 102 GLU A N 1
ATOM 849 C CA . GLU A 1 102 ? -33.081 -11.030 61.331 1.00 58.56 102 GLU A CA 1
ATOM 850 C C . GLU A 1 102 ? -32.486 -11.455 62.679 1.00 58.56 102 GLU A C 1
ATOM 852 O O . GLU A 1 102 ? -32.746 -12.605 63.106 1.00 58.56 102 GLU A O 1
#

Mean predicted aligned error: 13.89 Å

Secondary structure (DSSP, 8-state):
--HHHHHHHHHHHHHHHHHHHHHGGGS-SS--S-TTHHHHHS-SS--SSPPPHHHHHHHIIIIITT---SSHHHHHHHHHHHHHHHHHHHHHHHHHHTT---

InterPro domains:
  IPR010977 Aromatic-L-amino-acid decarboxylase [PR00800] (6-25)
  IPR010977 Aromatic-L-amino-acid decarboxylase [PR00800] (29-46)
  IPR010977 Aromatic-L-amino-acid decarboxylase [PR00800] (47-66)
  IPR010977 Aromatic-L-amino-acid decarboxylase [PTHR11999] (1-66)
  IPR015424 Pyridoxal phosphate-dependent transferase [SSF53383] (1-69)

Nearest PDB structures (foldseek):
  6eei-assembly1_B  TM=9.546E-01  e=1.630E-07  Arabidopsis thaliana
  6eem-assembly1_A  TM=9.750E-01  e=2.913E-06  Papaver somniferum
  6eeq-assembly1_A-2  TM=9.680E-01  e=1.423E-05  Rhodiola rosea
  6khp-assembly1_A-2  TM=9.148E-01  e=2.532E-05  Oryza sativa Japonica Group
  6jrl-assembly1_A-2  TM=9.193E-01  e=1.237E-04  Drosophila melanogaster

Sequence (102 aa):
MDAEKLRENAHKMVDFIADYYKSLESYPVLSQVKPGYLRELLPHSAPDLPESLQDVLDDIRQKIIPDGYFCYLFWTWTAKAQFMLTLRMMRKKVKKEKKRPE

Solvent-accessible surface area (backbone atoms only — not comparable to full-atom values): 6396 Å² total; per-residue (Å²): 136,57,72,66,61,48,51,57,52,49,51,56,51,52,53,49,51,53,52,48,63,73,47,48,84,78,49,68,84,62,36,82,82,62,95,67,52,63,68,77,74,46,75,96,61,82,75,94,64,90,75,56,72,64,60,54,53,50,46,42,60,74,71,53,68,67,60,47,73,86,61,66,74,63,55,57,53,53,53,52,52,53,50,53,51,50,53,53,51,51,56,52,50,55,59,52,61,77,66,60,78,135

Radius of gyration: 25.89 Å; Cα contacts (8 Å, |Δi|>4): 23; chains: 1; bounding box: 51×31×79 Å

Foldseek 3Di:
DDPVLVVVLVVVVVVLVVVCVVCVVVADLEADDDPCPLVVVDDPDDDPDDDDSVVVSVCCVPPPVRDDHDPDVVVVVVVVVVVVVVVVVVVVVVVVVVPDDD

pLDDT: mean 76.05, std 13.37, range [42.12, 93.75]

Organism: Asparagus officinalis (NCBI:t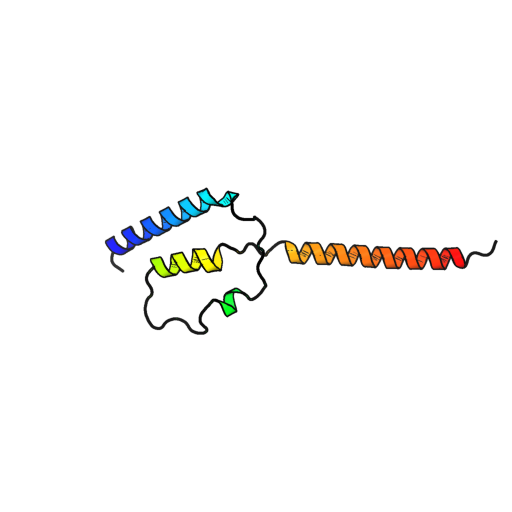xid4686)